Protein AF-A0A418WJA1-F1 (afdb_monomer_lite)

Sequence (115 aa):
MEQAKALREQAQEGGLRFSAYLPPGLAEWLLGLIEQGIFSSPSEAVFVILGEHQDLEPHHDLRRELLSRTIQAAIDDPRPSIPAEEVFERMRERLAKPLPEPAVWEPASGQPKTL

Structure (mmCIF, N/CA/C/O backbone):
data_AF-A0A418WJA1-F1
#
_entry.id   AF-A0A418WJA1-F1
#
loop_
_atom_site.group_PDB
_atom_site.id
_atom_site.type_symbol
_atom_site.label_atom_id
_atom_site.label_alt_id
_atom_site.label_comp_id
_atom_site.label_asym_id
_atom_site.label_entity_id
_atom_site.label_seq_id
_atom_site.pdbx_PDB_ins_code
_atom_site.Cartn_x
_atom_site.Cartn_y
_atom_site.Cartn_z
_atom_site.occupancy
_atom_site.B_iso_or_equiv
_atom_site.auth_seq_id
_atom_site.auth_comp_id
_atom_site.auth_asym_id
_atom_site.auth_atom_id
_atom_site.pdbx_PDB_model_num
ATOM 1 N N . MET A 1 1 ? 12.570 -2.741 18.949 1.00 60.91 1 MET A N 1
ATOM 2 C CA . MET A 1 1 ? 11.915 -4.003 19.375 1.00 60.91 1 MET A CA 1
ATOM 3 C C . MET A 1 1 ? 11.258 -3.867 20.747 1.00 60.91 1 MET A C 1
ATOM 5 O O . MET A 1 1 ? 10.104 -4.251 20.869 1.00 60.91 1 MET A O 1
ATOM 9 N N . GLU A 1 2 ? 11.924 -3.291 21.757 1.00 76.00 2 GLU A N 1
ATOM 10 C CA . GLU A 1 2 ? 11.328 -3.139 23.101 1.00 76.00 2 GLU A CA 1
ATOM 11 C C . GLU A 1 2 ? 10.111 -2.210 23.147 1.00 76.00 2 GLU A C 1
ATOM 13 O O . GLU A 1 2 ? 9.099 -2.565 23.738 1.00 76.00 2 GLU A O 1
ATOM 18 N N . GLN A 1 3 ? 10.144 -1.090 22.423 1.00 79.94 3 GLN A N 1
ATOM 19 C CA . GLN A 1 3 ? 9.005 -0.169 22.334 1.00 79.94 3 GLN A CA 1
ATOM 20 C C . GLN A 1 3 ? 7.738 -0.836 21.768 1.00 79.94 3 GLN A C 1
ATOM 22 O O . GLN A 1 3 ? 6.641 -0.612 22.263 1.00 79.94 3 GLN A O 1
ATOM 27 N N . ALA A 1 4 ? 7.887 -1.721 20.776 1.00 81.69 4 ALA A N 1
ATOM 28 C CA . ALA A 1 4 ? 6.763 -2.464 20.206 1.00 81.69 4 ALA A CA 1
ATOM 29 C C . ALA A 1 4 ? 6.179 -3.501 21.182 1.00 81.69 4 ALA A C 1
ATOM 31 O O . ALA A 1 4 ? 4.992 -3.805 21.115 1.00 81.69 4 ALA A O 1
ATOM 32 N N . LYS A 1 5 ? 6.998 -4.055 22.089 1.00 81.06 5 LYS A N 1
ATOM 33 C CA . LYS A 1 5 ? 6.508 -4.915 23.177 1.00 81.06 5 LYS A CA 1
ATOM 34 C C . LYS A 1 5 ? 5.784 -4.085 24.238 1.00 81.06 5 LYS A C 1
ATOM 36 O O . LYS A 1 5 ? 4.692 -4.465 24.633 1.00 81.06 5 LYS A O 1
ATOM 41 N N . ALA A 1 6 ? 6.349 -2.939 24.620 1.00 83.75 6 ALA A N 1
ATOM 42 C CA . ALA A 1 6 ? 5.787 -2.047 25.635 1.00 83.75 6 ALA A CA 1
ATOM 43 C C . ALA A 1 6 ? 4.419 -1.454 25.247 1.00 83.75 6 ALA A C 1
ATOM 45 O O . ALA A 1 6 ? 3.586 -1.218 26.112 1.00 83.75 6 ALA A O 1
ATOM 46 N N . LEU A 1 7 ? 4.171 -1.234 23.952 1.00 87.69 7 LEU A N 1
ATOM 47 C CA . LEU A 1 7 ? 2.906 -0.679 23.455 1.00 87.69 7 LEU A CA 1
ATOM 48 C C . LEU A 1 7 ? 1.851 -1.744 23.115 1.00 87.69 7 LEU A C 1
ATOM 50 O O . LEU A 1 7 ? 0.732 -1.396 22.744 1.00 87.69 7 LEU A O 1
ATOM 54 N N . ARG A 1 8 ? 2.184 -3.039 23.215 1.00 87.75 8 ARG A N 1
ATOM 55 C CA . ARG A 1 8 ? 1.310 -4.129 22.755 1.00 87.75 8 ARG A CA 1
ATOM 56 C C . ARG A 1 8 ? 0.029 -4.245 23.574 1.00 87.75 8 ARG A C 1
ATOM 58 O O . ARG A 1 8 ? -1.027 -4.412 22.980 1.00 87.75 8 ARG A O 1
ATOM 65 N N . GLU A 1 9 ? 0.130 -4.143 24.895 1.00 85.94 9 GLU A N 1
ATOM 66 C CA . GLU A 1 9 ? -1.024 -4.240 25.800 1.00 85.94 9 GLU A CA 1
ATOM 67 C C . GLU A 1 9 ? -2.018 -3.100 25.532 1.00 85.94 9 GLU A C 1
ATOM 69 O O . GLU A 1 9 ? -3.195 -3.345 25.295 1.00 85.94 9 GLU A O 1
ATOM 74 N N . GLN A 1 10 ? -1.522 -1.864 25.408 1.00 84.62 10 GLN A N 1
ATOM 75 C CA . GLN A 1 10 ? -2.351 -0.697 25.075 1.00 84.62 10 GLN A CA 1
ATOM 76 C C . GLN A 1 10 ? -3.009 -0.826 23.691 1.00 84.62 10 GLN A C 1
ATOM 78 O O . GLN A 1 10 ? -4.184 -0.503 23.520 1.00 84.62 10 GLN A O 1
ATOM 83 N N . ALA A 1 11 ? -2.270 -1.330 22.697 1.00 90.56 11 ALA A N 1
ATOM 84 C CA . ALA A 1 11 ? -2.797 -1.524 21.350 1.00 90.56 11 ALA A CA 1
ATOM 85 C C . ALA A 1 11 ? -3.864 -2.630 21.273 1.00 90.56 11 ALA A C 1
ATOM 87 O O . ALA A 1 11 ? -4.761 -2.541 20.438 1.00 90.56 11 ALA A O 1
ATOM 88 N N . GLN A 1 12 ? -3.787 -3.661 22.122 1.00 89.25 12 GLN A N 1
ATOM 89 C CA . GLN A 1 12 ? -4.797 -4.723 22.186 1.00 89.25 12 GLN A CA 1
ATOM 90 C C . GLN A 1 12 ? -6.136 -4.224 22.734 1.00 89.25 12 GLN A C 1
ATOM 92 O O . GLN A 1 12 ? -7.179 -4.709 22.306 1.00 89.25 12 GLN A O 1
ATOM 97 N N . GLU A 1 13 ? -6.111 -3.257 23.651 1.00 90.50 13 GLU A N 1
ATOM 98 C CA . GLU A 1 13 ? -7.325 -2.703 24.254 1.00 90.50 13 GLU A CA 1
ATOM 99 C C . GLU A 1 13 ? -7.980 -1.620 23.386 1.00 90.50 13 GLU A C 1
ATOM 101 O O . GLU A 1 13 ? -9.204 -1.582 23.273 1.00 90.50 13 GLU A O 1
ATOM 106 N N . GLY A 1 14 ? -7.181 -0.736 22.776 1.00 87.50 14 GLY A N 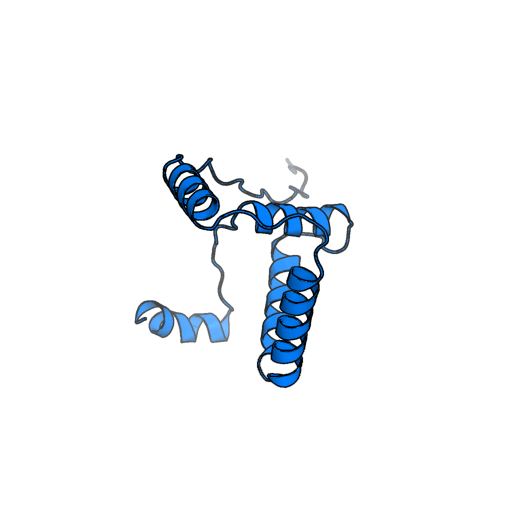1
ATOM 107 C CA . GLY A 1 14 ? -7.687 0.484 22.128 1.00 87.50 14 GLY A CA 1
ATOM 108 C C . GLY A 1 14 ? -7.244 0.710 20.683 1.00 87.50 14 GLY A C 1
ATOM 109 O O . GLY A 1 14 ? -7.568 1.748 20.105 1.00 87.50 14 GLY A O 1
ATOM 110 N N . GLY A 1 15 ? -6.498 -0.223 20.091 1.00 88.69 15 GLY A N 1
ATOM 111 C CA . GLY A 1 15 ? -5.849 -0.022 18.796 1.00 88.69 15 GLY A CA 1
ATOM 112 C C . GLY A 1 15 ? -4.615 0.886 18.875 1.00 88.69 15 GLY A C 1
ATOM 113 O O . GLY A 1 15 ? -4.236 1.390 19.931 1.00 88.69 15 GLY A O 1
ATOM 114 N N . LEU A 1 16 ? -3.949 1.086 17.734 1.00 89.75 16 LEU A N 1
ATOM 115 C CA . LEU A 1 16 ? -2.730 1.891 17.630 1.00 89.75 16 LEU A CA 1
ATOM 116 C C . LEU A 1 16 ? -2.945 3.060 16.670 1.00 89.75 16 LEU A C 1
ATOM 118 O O . LEU A 1 16 ? -3.196 2.858 15.484 1.00 89.75 16 LEU A O 1
ATOM 122 N N . ARG A 1 17 ? -2.761 4.288 17.164 1.00 88.62 17 ARG 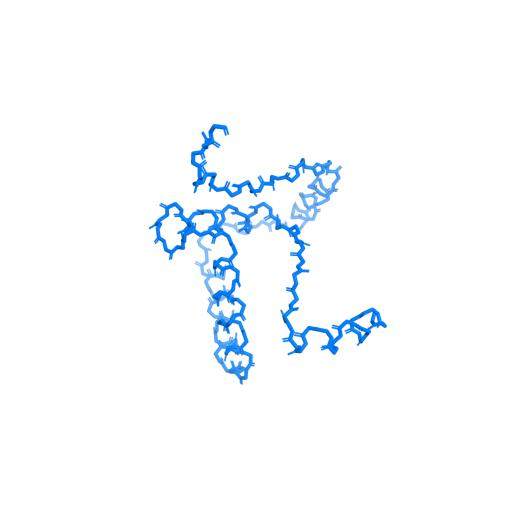A N 1
ATOM 123 C CA . ARG A 1 17 ? -2.665 5.479 16.315 1.00 88.62 17 ARG A CA 1
ATOM 124 C C . ARG A 1 17 ? -1.204 5.819 16.068 1.00 88.62 17 ARG A C 1
ATOM 126 O O . ARG A 1 17 ? -0.431 5.962 17.011 1.00 88.62 17 ARG A O 1
ATOM 133 N N . PHE A 1 18 ? -0.842 5.998 14.806 1.00 85.44 18 PHE A N 1
ATOM 134 C CA . PHE A 1 18 ? 0.483 6.452 14.410 1.00 85.44 18 PHE A CA 1
ATOM 135 C C . PHE A 1 18 ? 0.398 7.284 13.130 1.00 85.44 18 PHE A C 1
ATOM 137 O O . PHE A 1 18 ? -0.601 7.236 12.413 1.00 85.44 18 PHE A O 1
ATOM 144 N N . SER A 1 19 ? 1.459 8.039 12.860 1.00 87.06 19 SER A N 1
ATOM 145 C CA . SER A 1 19 ? 1.654 8.752 11.599 1.00 87.06 19 SER A CA 1
ATOM 146 C C . SER A 1 19 ? 2.787 8.084 10.834 1.00 87.06 19 SER A C 1
ATOM 148 O O . SER A 1 19 ? 3.814 7.743 11.423 1.00 87.06 19 SER A O 1
ATOM 150 N N . ALA A 1 20 ? 2.608 7.903 9.530 1.00 87.75 20 ALA A N 1
ATOM 151 C CA . ALA A 1 20 ? 3.622 7.344 8.650 1.00 87.75 20 ALA A CA 1
ATOM 152 C C . ALA A 1 20 ? 3.806 8.228 7.421 1.00 87.75 20 ALA A C 1
ATOM 154 O O . ALA A 1 20 ? 2.869 8.869 6.947 1.00 87.75 20 ALA A O 1
ATOM 155 N N . TYR A 1 21 ? 5.031 8.238 6.910 1.00 89.44 21 TYR A N 1
ATOM 156 C CA . TYR A 1 21 ? 5.349 8.837 5.626 1.00 89.44 21 TYR A CA 1
ATOM 157 C C . TYR A 1 21 ? 5.043 7.841 4.505 1.00 89.44 21 TYR A C 1
ATOM 159 O O . TYR A 1 21 ? 5.500 6.697 4.558 1.00 89.44 21 TYR A O 1
ATOM 167 N N . LEU A 1 22 ? 4.309 8.285 3.484 1.00 90.19 22 LEU A N 1
ATOM 168 C CA . LEU A 1 22 ? 4.128 7.534 2.246 1.00 90.19 22 LEU A CA 1
ATOM 169 C C . LEU A 1 22 ? 5.081 8.087 1.178 1.00 90.19 22 LEU A C 1
ATOM 171 O O . LEU A 1 22 ? 5.047 9.287 0.899 1.00 90.19 22 LEU A O 1
ATOM 175 N N . PRO A 1 23 ? 5.900 7.232 0.539 1.00 91.00 23 PRO A N 1
ATOM 176 C CA . PRO A 1 23 ? 6.653 7.615 -0.646 1.00 91.00 23 PRO A CA 1
ATOM 177 C C . PRO A 1 23 ? 5.733 8.180 -1.743 1.00 91.00 23 PRO A C 1
ATOM 179 O O . PRO A 1 23 ? 4.604 7.699 -1.873 1.00 91.00 23 PRO A O 1
ATOM 182 N N . PRO A 1 24 ? 6.208 9.118 -2.587 1.00 90.25 24 PRO A N 1
ATOM 183 C CA . PRO A 1 24 ? 5.352 9.861 -3.514 1.00 90.25 24 PRO A CA 1
ATOM 184 C C . PRO A 1 24 ? 4.473 8.981 -4.407 1.00 90.25 24 PRO A C 1
ATOM 186 O O . PRO A 1 24 ? 3.279 9.222 -4.496 1.00 90.25 24 PRO A O 1
ATOM 189 N N . GLY A 1 25 ? 5.017 7.902 -4.982 1.00 93.81 25 GLY A N 1
ATOM 190 C CA . GLY A 1 25 ? 4.231 7.007 -5.840 1.00 93.81 25 GLY A CA 1
ATOM 191 C C . GLY A 1 25 ? 3.100 6.273 -5.107 1.00 93.81 25 GLY A C 1
ATOM 192 O O . GLY A 1 25 ? 2.038 6.057 -5.682 1.00 93.81 25 GLY A O 1
ATOM 193 N N . LEU A 1 26 ? 3.296 5.923 -3.829 1.00 93.69 26 LEU A N 1
ATOM 194 C CA . LEU A 1 26 ? 2.231 5.338 -3.007 1.00 93.69 26 LEU A CA 1
ATOM 195 C C . LEU A 1 26 ? 1.202 6.392 -2.596 1.00 93.69 26 LEU A C 1
ATOM 197 O O . LEU A 1 26 ? 0.013 6.088 -2.556 1.00 93.69 26 LEU A O 1
ATOM 201 N N . ALA A 1 27 ? 1.649 7.618 -2.312 1.00 94.31 27 ALA A N 1
ATOM 202 C CA . ALA A 1 27 ? 0.757 8.730 -2.008 1.00 94.31 27 ALA A CA 1
ATOM 203 C C . ALA A 1 27 ? -0.128 9.086 -3.214 1.00 94.31 27 ALA A C 1
ATOM 205 O O . ALA A 1 27 ? -1.340 9.167 -3.060 1.00 94.31 27 ALA A O 1
ATOM 206 N N . GLU A 1 28 ? 0.449 9.226 -4.412 1.00 96.50 28 GLU A N 1
ATOM 207 C CA . GLU A 1 28 ? -0.289 9.499 -5.653 1.00 96.50 28 GLU A CA 1
ATOM 208 C C . GLU A 1 28 ? -1.307 8.401 -5.962 1.00 96.50 28 GLU A C 1
ATOM 210 O O . GLU A 1 28 ? -2.470 8.694 -6.230 1.00 96.50 28 GLU A O 1
ATOM 215 N N . TRP A 1 29 ? -0.896 7.134 -5.872 1.00 96.56 29 TRP A N 1
ATOM 216 C CA . TRP A 1 29 ? -1.803 6.009 -6.079 1.00 96.56 29 TRP A CA 1
ATOM 217 C C . TRP A 1 29 ? -2.979 6.032 -5.096 1.00 96.56 29 TRP A C 1
ATOM 219 O O . TRP A 1 29 ? -4.129 5.927 -5.517 1.00 96.56 29 TRP A O 1
ATOM 229 N N . LEU A 1 30 ? -2.705 6.222 -3.801 1.00 95.81 30 LEU A N 1
ATOM 230 C CA . LEU A 1 30 ? -3.737 6.263 -2.768 1.00 95.81 30 LEU A CA 1
ATOM 231 C C . LEU A 1 30 ? -4.692 7.450 -2.959 1.00 95.81 30 LEU A C 1
ATOM 233 O O . LEU A 1 30 ? -5.903 7.282 -2.823 1.00 95.81 30 LEU A O 1
ATOM 237 N N . LEU A 1 31 ? -4.171 8.635 -3.295 1.00 94.81 31 LEU A N 1
ATOM 238 C CA . LEU A 1 31 ? -4.994 9.810 -3.589 1.00 94.81 31 LEU A CA 1
ATOM 239 C C . LEU A 1 31 ? -5.878 9.573 -4.818 1.00 94.81 31 LEU A C 1
ATOM 241 O O . LEU A 1 31 ? -7.057 9.912 -4.782 1.00 94.81 31 LEU A O 1
ATOM 245 N N . GLY A 1 32 ? -5.365 8.893 -5.846 1.00 97.44 32 GLY A N 1
ATOM 246 C CA . GLY A 1 32 ? -6.147 8.516 -7.022 1.00 97.44 32 GLY A CA 1
ATOM 247 C C . GLY A 1 32 ? -7.349 7.619 -6.698 1.00 97.44 32 GLY A C 1
ATOM 248 O O . GLY A 1 32 ? -8.395 7.755 -7.331 1.00 97.44 32 GLY A O 1
ATOM 249 N N . LEU A 1 33 ? -7.251 6.738 -5.695 1.00 96.94 33 LEU A N 1
ATOM 250 C CA . LEU A 1 33 ? -8.393 5.930 -5.234 1.00 96.94 33 LEU A CA 1
ATOM 251 C C . LEU A 1 33 ? -9.475 6.798 -4.573 1.00 96.94 33 LEU A C 1
ATOM 253 O O . LEU A 1 33 ? -10.667 6.525 -4.720 1.00 96.94 33 LEU A O 1
ATOM 257 N N . ILE A 1 34 ? -9.069 7.857 -3.872 1.00 95.81 34 ILE A N 1
ATOM 258 C CA . ILE A 1 34 ? -9.989 8.803 -3.230 1.00 95.81 34 ILE A CA 1
ATOM 259 C C . ILE A 1 34 ? -10.669 9.685 -4.278 1.00 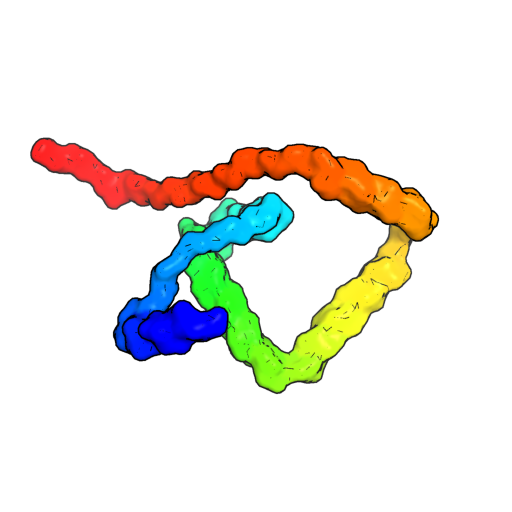95.81 34 ILE A C 1
ATOM 261 O O . ILE A 1 34 ? -11.883 9.864 -4.243 1.00 95.81 34 ILE A O 1
ATOM 265 N N . GLU A 1 35 ? -9.912 10.185 -5.254 1.00 96.31 35 GLU A N 1
ATOM 266 C CA . GLU A 1 35 ? -10.450 10.967 -6.374 1.00 96.31 35 GLU A CA 1
ATOM 267 C C . GLU A 1 35 ? -11.477 10.174 -7.196 1.00 96.31 35 GLU A C 1
ATOM 269 O O . GLU A 1 35 ? -12.468 10.734 -7.662 1.00 96.31 35 GLU A O 1
ATOM 274 N N . GLN A 1 36 ? -11.278 8.860 -7.331 1.00 96.94 36 GLN A N 1
ATOM 275 C CA . GLN A 1 36 ? -12.224 7.945 -7.981 1.00 96.94 36 GLN A CA 1
ATOM 276 C C . GLN A 1 36 ? -13.450 7.610 -7.114 1.00 96.94 36 GLN A C 1
ATOM 278 O O . GLN A 1 36 ? -14.361 6.928 -7.585 1.00 96.94 36 GLN A O 1
ATOM 283 N N . GLY A 1 37 ? -13.488 8.063 -5.859 1.00 95.62 37 GLY A N 1
ATOM 284 C CA . GLY A 1 37 ? -14.565 7.774 -4.914 1.00 95.62 37 GLY A CA 1
ATOM 285 C C . GLY A 1 37 ? -14.568 6.338 -4.383 1.00 95.62 37 GLY A C 1
ATOM 286 O O . GLY A 1 37 ? -15.579 5.911 -3.832 1.00 95.62 37 GLY A O 1
ATOM 287 N N . ILE A 1 38 ? -13.468 5.590 -4.542 1.00 96.56 38 ILE A N 1
ATOM 288 C CA . ILE A 1 38 ? -13.322 4.229 -3.994 1.00 96.56 38 ILE A CA 1
ATOM 289 C C . ILE A 1 38 ? -13.213 4.295 -2.468 1.00 96.56 38 ILE A C 1
ATOM 291 O O . ILE A 1 38 ? -13.813 3.484 -1.768 1.00 96.56 38 ILE A O 1
ATOM 295 N N . PHE A 1 39 ? -12.480 5.289 -1.964 1.00 96.06 39 PHE A N 1
ATOM 296 C CA . PHE A 1 39 ? -12.354 5.578 -0.540 1.00 96.06 39 PHE A CA 1
ATOM 297 C C . PHE A 1 39 ? -12.663 7.047 -0.264 1.00 96.06 39 PHE A C 1
ATOM 299 O O . PHE A 1 39 ? -12.405 7.922 -1.086 1.00 96.06 39 PHE A O 1
ATOM 306 N N . SER A 1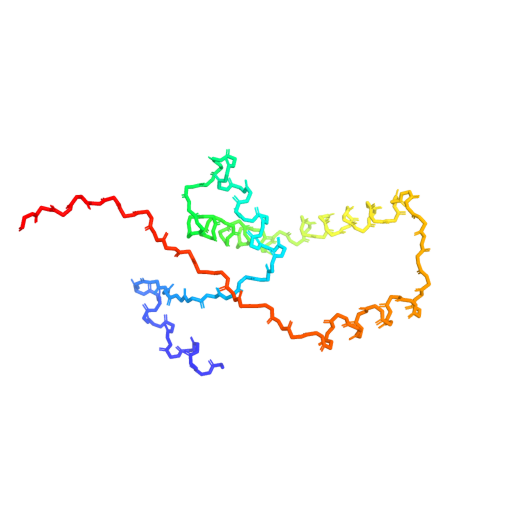 40 ? -13.181 7.333 0.923 1.00 92.81 40 SER A N 1
ATOM 307 C CA . SER A 1 40 ? -13.498 8.690 1.375 1.00 92.81 40 SER A CA 1
ATOM 308 C C . SER A 1 40 ? -12.308 9.410 2.016 1.00 92.81 40 SER A C 1
ATOM 310 O O . SER A 1 40 ? -12.312 10.637 2.125 1.00 92.81 40 SER A O 1
ATOM 312 N N . SER A 1 41 ? -11.288 8.671 2.471 1.00 93.50 41 SER A N 1
ATOM 313 C CA . SER A 1 41 ? -10.115 9.242 3.142 1.00 93.50 41 SER A CA 1
ATOM 314 C C . SER A 1 41 ? -8.886 8.325 3.100 1.00 93.50 41 SER A C 1
ATOM 316 O O . SER A 1 41 ? -9.029 7.108 2.950 1.00 93.50 41 SER A O 1
ATOM 318 N N . PRO A 1 42 ? -7.670 8.865 3.335 1.00 92.19 42 PRO A N 1
ATOM 319 C CA . PRO A 1 42 ? -6.468 8.040 3.447 1.00 92.19 42 PRO A CA 1
ATOM 320 C C . PRO A 1 42 ? -6.520 7.028 4.592 1.00 92.19 42 PRO A C 1
ATOM 322 O O . PRO A 1 42 ? -6.012 5.920 4.457 1.00 92.19 42 PRO A O 1
ATOM 325 N N . SER A 1 43 ? -7.142 7.386 5.719 1.00 90.69 43 SER A N 1
ATOM 326 C CA . SER A 1 43 ? -7.259 6.485 6.870 1.00 90.69 43 SER A CA 1
ATOM 327 C C . SER A 1 43 ? -8.149 5.279 6.573 1.00 90.69 43 SER A C 1
ATOM 329 O O . SER A 1 43 ? -7.797 4.170 6.964 1.00 90.69 43 SER A O 1
ATOM 331 N N . GLU A 1 44 ? -9.261 5.481 5.861 1.00 93.25 44 GLU A N 1
ATOM 332 C CA . GLU A 1 44 ? -10.122 4.385 5.406 1.00 93.25 44 GLU A CA 1
ATOM 333 C C . GLU A 1 44 ? -9.375 3.466 4.435 1.00 93.25 44 GLU A C 1
ATOM 335 O O . GLU A 1 44 ? -9.335 2.257 4.653 1.00 93.25 44 GLU A O 1
ATOM 340 N N . ALA A 1 45 ? -8.721 4.042 3.421 1.00 94.81 45 ALA A N 1
ATOM 341 C CA . ALA A 1 45 ? -7.953 3.276 2.443 1.00 94.81 45 ALA A CA 1
ATOM 342 C C . ALA A 1 45 ? -6.881 2.409 3.124 1.00 94.81 45 ALA A C 1
ATOM 344 O O . ALA A 1 45 ? -6.803 1.208 2.882 1.00 94.81 45 ALA A O 1
ATOM 345 N N . VAL A 1 46 ? -6.087 2.994 4.030 1.00 92.44 46 VAL A N 1
ATOM 346 C CA . VAL A 1 46 ? -5.042 2.263 4.765 1.00 92.44 46 VAL A CA 1
ATOM 347 C C . VAL A 1 46 ? -5.636 1.157 5.638 1.00 92.44 46 VAL A C 1
ATOM 349 O O . VAL A 1 46 ? -5.071 0.067 5.679 1.00 92.44 46 VAL A O 1
ATOM 352 N N . PHE A 1 47 ? -6.760 1.405 6.316 1.00 91.75 47 PHE A N 1
ATOM 353 C CA . PHE A 1 47 ? -7.428 0.384 7.125 1.00 91.75 47 PHE A CA 1
ATOM 354 C C . PHE A 1 47 ? -7.845 -0.827 6.280 1.00 91.75 47 PHE A C 1
ATOM 356 O O . PHE A 1 47 ? -7.529 -1.959 6.644 1.00 91.75 47 PHE A O 1
ATOM 363 N N . VAL A 1 48 ? -8.491 -0.588 5.135 1.00 96.00 48 VAL A N 1
ATOM 364 C CA . VAL A 1 48 ? -8.945 -1.654 4.231 1.00 96.00 48 VAL A CA 1
ATOM 365 C C . VAL A 1 48 ? -7.758 -2.416 3.639 1.00 96.00 48 VAL A C 1
ATOM 367 O O . VAL A 1 48 ? -7.701 -3.637 3.757 1.00 96.00 48 VAL A O 1
ATOM 370 N N . ILE A 1 49 ? -6.764 -1.710 3.093 1.00 95.06 49 ILE A N 1
ATOM 371 C CA . ILE A 1 49 ? -5.591 -2.320 2.446 1.00 95.06 49 ILE A CA 1
ATOM 372 C C . ILE A 1 49 ? -4.765 -3.161 3.435 1.00 95.06 49 ILE A C 1
ATOM 374 O O . ILE A 1 49 ? -4.250 -4.220 3.074 1.00 95.06 49 ILE A O 1
ATOM 378 N N . LEU A 1 50 ? -4.617 -2.717 4.690 1.00 94.25 50 LEU A N 1
ATOM 379 C CA . LEU A 1 50 ? -3.920 -3.509 5.710 1.00 94.25 50 LEU A CA 1
ATOM 380 C C . LEU A 1 50 ? -4.704 -4.769 6.098 1.00 94.25 50 LEU A C 1
ATOM 382 O O . LEU A 1 50 ? -4.081 -5.804 6.331 1.00 94.25 50 LEU A O 1
ATOM 386 N N . GLY A 1 51 ? -6.038 -4.700 6.123 1.00 94.88 51 GLY A N 1
ATOM 387 C CA . GLY A 1 51 ? -6.897 -5.872 6.300 1.00 94.88 51 GLY A CA 1
ATOM 388 C C . GLY A 1 51 ? -6.725 -6.879 5.163 1.00 94.88 51 GLY A C 1
ATOM 389 O O . GLY A 1 51 ? -6.416 -8.039 5.416 1.00 94.88 51 GLY A O 1
ATOM 390 N N . GLU A 1 52 ? -6.791 -6.416 3.912 1.00 94.31 52 GLU A N 1
ATOM 391 C CA . GLU A 1 52 ? -6.546 -7.256 2.731 1.00 94.31 52 GLU A CA 1
ATOM 392 C C . GLU A 1 52 ? -5.153 -7.901 2.760 1.00 94.31 52 GLU A C 1
ATOM 394 O O . GLU A 1 52 ? -4.987 -9.068 2.399 1.00 94.31 52 GLU A O 1
ATOM 399 N N . HIS A 1 53 ? -4.135 -7.163 3.218 1.00 92.31 53 HIS A N 1
ATOM 400 C CA . HIS A 1 53 ? -2.788 -7.705 3.372 1.00 92.31 53 HIS A CA 1
ATOM 401 C C . HIS A 1 53 ? -2.731 -8.832 4.409 1.00 92.31 53 HIS A C 1
ATOM 403 O O . HIS A 1 53 ? -2.083 -9.852 4.161 1.00 92.31 53 HIS A O 1
ATOM 409 N N . GLN A 1 54 ? -3.396 -8.649 5.553 1.00 93.88 54 GLN A N 1
ATOM 410 C CA . GLN A 1 54 ? -3.487 -9.661 6.603 1.00 93.88 54 GLN A CA 1
ATOM 411 C C . GLN A 1 54 ? -4.237 -10.905 6.108 1.00 93.88 54 GLN A C 1
ATOM 413 O O . GLN A 1 54 ? -3.769 -12.023 6.322 1.00 93.88 54 GLN A O 1
ATOM 418 N N . ASP A 1 55 ? -5.349 -10.723 5.396 1.00 95.12 55 ASP A N 1
ATOM 419 C CA . ASP A 1 55 ? -6.135 -11.823 4.833 1.00 95.12 55 ASP A CA 1
ATOM 420 C C . ASP A 1 55 ? -5.342 -12.617 3.789 1.00 95.12 55 ASP A C 1
ATOM 422 O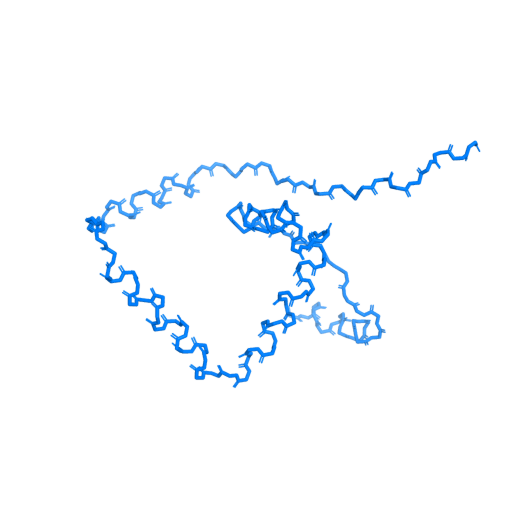 O . ASP A 1 55 ? -5.467 -13.837 3.707 1.00 95.12 55 ASP A O 1
ATOM 426 N N . LEU A 1 56 ? -4.473 -11.954 3.019 1.00 94.00 56 LEU A N 1
ATOM 427 C CA . LEU A 1 56 ? -3.616 -12.597 2.023 1.00 94.00 56 LEU A CA 1
ATOM 428 C C . LEU A 1 56 ? -2.404 -13.326 2.639 1.00 94.00 56 LEU A C 1
ATOM 430 O O . LEU A 1 56 ? -1.817 -14.195 1.990 1.00 94.00 56 LEU A O 1
ATOM 434 N N . GLU A 1 57 ? -1.999 -12.990 3.867 1.00 93.81 57 GLU A N 1
ATOM 435 C CA . GLU A 1 57 ? -0.812 -13.542 4.530 1.00 93.81 57 GLU A CA 1
ATOM 436 C C . GLU A 1 57 ? -0.751 -15.085 4.569 1.00 93.81 57 GLU A C 1
ATOM 438 O O . GLU A 1 57 ? 0.297 -15.616 4.176 1.00 93.81 57 GLU A O 1
ATOM 443 N N . PRO A 1 58 ? -1.818 -15.825 4.951 1.00 95.69 58 PRO A N 1
ATOM 444 C CA . PRO A 1 58 ? -1.802 -17.292 4.957 1.00 95.69 58 PRO A CA 1
ATOM 445 C C . PRO A 1 58 ? -1.798 -17.922 3.554 1.00 95.69 58 PRO A C 1
ATOM 447 O O . PRO A 1 58 ? -1.451 -19.096 3.404 1.00 95.69 58 PRO A O 1
ATOM 450 N N . HIS A 1 59 ? -2.166 -17.170 2.514 1.00 95.50 59 HIS A N 1
ATOM 451 C CA . HIS A 1 59 ? -2.312 -17.664 1.143 1.00 95.50 59 HIS A CA 1
ATOM 452 C C . HIS A 1 59 ? -1.004 -17.524 0.352 1.00 95.50 59 HIS A C 1
ATOM 454 O O . HIS A 1 59 ? -0.866 -16.723 -0.580 1.00 95.50 59 HIS A O 1
ATOM 460 N N . HIS A 1 60 ? 0.004 -18.305 0.746 1.00 93.44 60 HIS A N 1
ATOM 461 C CA . HIS A 1 60 ? 1.330 -18.288 0.120 1.00 93.44 60 HIS A CA 1
ATOM 462 C C . HIS A 1 60 ? 1.311 -18.608 -1.381 1.00 93.44 60 HIS A C 1
ATOM 464 O O . HIS A 1 60 ? 2.137 -18.086 -2.131 1.00 93.44 60 HIS A O 1
ATOM 470 N N . ASP A 1 61 ? 0.383 -19.457 -1.812 1.00 96.56 61 ASP A N 1
ATOM 471 C CA . ASP A 1 61 ? 0.133 -19.804 -3.207 1.00 96.56 61 ASP A CA 1
ATOM 472 C C . ASP A 1 61 ? -0.351 -18.590 -4.009 1.00 96.56 61 ASP A C 1
ATOM 474 O O . ASP A 1 61 ? 0.238 -18.272 -5.042 1.00 96.56 61 ASP A O 1
ATOM 478 N N . LEU A 1 62 ? -1.326 -17.838 -3.490 1.00 95.69 62 LEU A N 1
ATOM 479 C CA . LEU A 1 62 ? -1.821 -16.620 -4.135 1.00 95.69 62 LEU A CA 1
ATOM 480 C C . LEU A 1 62 ? -0.739 -15.538 -4.202 1.00 95.69 62 LEU A C 1
ATOM 482 O O . LEU A 1 62 ? -0.546 -14.915 -5.245 1.00 95.69 62 LEU A O 1
ATOM 486 N N . ARG A 1 63 ? 0.033 -15.345 -3.125 1.00 93.62 63 ARG A N 1
ATOM 487 C CA . ARG A 1 63 ? 1.163 -14.398 -3.127 1.00 93.62 63 ARG A CA 1
ATOM 488 C C . ARG A 1 63 ? 2.231 -14.790 -4.144 1.00 93.62 63 ARG A C 1
ATOM 490 O O . ARG A 1 63 ? 2.783 -13.923 -4.823 1.00 93.62 63 ARG A O 1
ATOM 497 N N . ARG A 1 64 ? 2.526 -16.089 -4.257 1.00 95.62 64 ARG A N 1
ATOM 498 C CA . ARG A 1 64 ? 3.468 -16.617 -5.250 1.00 95.62 64 ARG A CA 1
ATOM 499 C C . ARG A 1 64 ? 2.962 -16.371 -6.664 1.00 95.62 64 ARG A C 1
ATOM 501 O O . ARG A 1 64 ? 3.744 -15.934 -7.503 1.00 95.62 64 ARG A O 1
ATOM 508 N N . GLU A 1 65 ? 1.685 -16.628 -6.907 1.00 96.69 65 GLU A N 1
ATOM 509 C CA . GLU A 1 65 ? 1.058 -16.447 -8.212 1.00 96.69 65 GLU A CA 1
ATOM 510 C C . GLU A 1 65 ? 1.053 -14.972 -8.633 1.00 96.69 65 GLU A C 1
ATOM 512 O O . GLU A 1 65 ? 1.459 -14.648 -9.748 1.00 96.69 65 GLU A O 1
ATOM 517 N N . LEU A 1 66 ? 0.693 -14.055 -7.727 1.00 95.38 66 LEU A N 1
ATOM 518 C CA . LEU A 1 66 ? 0.755 -12.612 -7.982 1.00 95.38 66 LEU A CA 1
ATOM 519 C C . LEU A 1 66 ? 2.172 -12.158 -8.359 1.00 95.38 66 LEU A C 1
ATOM 521 O O . LEU A 1 66 ? 2.355 -11.425 -9.336 1.00 95.38 66 LEU A O 1
ATOM 525 N N . LEU A 1 67 ? 3.187 -12.630 -7.627 1.00 94.88 67 LEU A N 1
ATOM 526 C CA . LEU A 1 67 ? 4.585 -12.350 -7.950 1.00 94.88 67 LEU A CA 1
ATOM 527 C C . LEU A 1 67 ? 4.973 -12.922 -9.320 1.00 94.88 67 LEU A C 1
ATOM 529 O O . LEU A 1 67 ? 5.593 -12.221 -10.117 1.00 94.88 67 LEU A O 1
ATOM 533 N N . SER A 1 68 ? 4.586 -14.167 -9.608 1.00 97.06 68 SER A N 1
ATOM 534 C CA . SER A 1 68 ? 4.876 -14.826 -10.884 1.00 97.06 68 SER A CA 1
ATOM 535 C C . SER A 1 68 ? 4.296 -14.044 -12.062 1.00 97.06 68 SER A C 1
ATOM 537 O O . SER A 1 68 ? 5.003 -13.775 -13.031 1.00 97.06 68 SER A O 1
ATOM 539 N N . ARG A 1 69 ? 3.038 -13.600 -11.958 1.00 97.56 69 ARG A N 1
ATOM 540 C CA . ARG A 1 69 ? 2.384 -12.785 -12.993 1.00 97.56 69 ARG A CA 1
ATOM 541 C C . ARG A 1 69 ? 3.040 -11.426 -13.170 1.00 97.56 69 ARG A C 1
ATOM 543 O O . ARG A 1 69 ? 3.177 -10.967 -14.297 1.00 97.56 69 ARG A O 1
ATOM 550 N N . THR A 1 70 ? 3.470 -10.803 -12.076 1.00 96.25 70 THR A N 1
ATOM 551 C CA . THR A 1 70 ? 4.170 -9.512 -12.120 1.00 96.25 70 THR A CA 1
ATOM 552 C C . THR A 1 70 ? 5.505 -9.636 -12.852 1.00 96.25 70 THR A C 1
ATOM 554 O O . THR A 1 70 ? 5.821 -8.809 -13.702 1.00 96.25 70 THR A O 1
ATOM 557 N N . ILE A 1 71 ? 6.271 -10.693 -12.560 1.00 96.81 71 ILE A N 1
ATOM 558 C CA . ILE A 1 71 ? 7.537 -10.978 -13.246 1.00 96.81 71 ILE A CA 1
ATOM 559 C C . ILE A 1 71 ? 7.287 -11.262 -14.726 1.00 96.81 71 ILE A C 1
ATOM 561 O O . ILE A 1 71 ? 7.966 -10.689 -15.570 1.00 96.81 71 ILE A O 1
ATOM 565 N N . GLN A 1 72 ? 6.301 -12.103 -15.044 1.00 97.38 72 GLN A N 1
ATOM 566 C CA . GLN A 1 72 ? 5.984 -12.440 -16.428 1.00 97.38 72 GLN A CA 1
ATOM 567 C C . GLN A 1 72 ? 5.570 -11.198 -17.228 1.00 97.38 72 GLN A C 1
ATOM 569 O O . GLN A 1 72 ? 6.110 -10.960 -18.300 1.00 97.38 72 GLN A O 1
ATOM 574 N N . ALA A 1 73 ? 4.713 -10.340 -16.665 1.00 96.44 73 ALA A N 1
ATOM 575 C CA . ALA A 1 73 ? 4.328 -9.079 -17.294 1.00 96.44 73 ALA A CA 1
ATOM 576 C C . ALA A 1 73 ? 5.522 -8.137 -17.534 1.00 96.44 73 ALA A C 1
ATOM 578 O O . ALA A 1 73 ? 5.534 -7.410 -18.522 1.00 96.44 73 ALA A O 1
ATOM 579 N N . ALA A 1 74 ? 6.526 -8.149 -16.651 1.00 92.69 74 ALA A N 1
ATOM 580 C CA . ALA A 1 74 ? 7.752 -7.376 -16.837 1.00 92.69 74 ALA A CA 1
ATOM 581 C C . ALA A 1 74 ? 8.683 -7.979 -17.905 1.00 92.69 74 ALA A C 1
ATOM 583 O O . ALA A 1 74 ? 9.374 -7.232 -18.592 1.00 92.69 74 ALA A O 1
ATOM 584 N N . ILE A 1 75 ? 8.710 -9.309 -18.050 1.00 93.69 75 ILE A N 1
ATOM 585 C CA . ILE A 1 75 ? 9.452 -10.009 -19.113 1.00 93.69 75 ILE A CA 1
ATOM 586 C C . ILE A 1 75 ? 8.816 -9.742 -20.479 1.00 93.69 75 ILE A C 1
ATOM 588 O O . ILE A 1 75 ? 9.530 -9.507 -21.451 1.00 93.69 75 ILE A O 1
ATOM 592 N N . ASP A 1 76 ? 7.486 -9.757 -20.539 1.00 95.38 76 ASP A N 1
ATOM 593 C CA . ASP A 1 76 ? 6.712 -9.547 -21.764 1.00 95.38 76 ASP A CA 1
ATOM 594 C C . ASP A 1 76 ? 6.579 -8.058 -22.143 1.00 95.38 76 ASP A C 1
ATOM 596 O O . ASP A 1 76 ? 5.913 -7.723 -23.126 1.00 95.38 76 ASP A O 1
ATOM 600 N N . ASP A 1 77 ? 7.191 -7.151 -21.374 1.00 94.25 77 ASP A N 1
ATOM 601 C CA . ASP A 1 77 ? 7.163 -5.718 -21.649 1.00 94.25 77 ASP A CA 1
ATOM 602 C C . ASP A 1 77 ? 7.866 -5.420 -22.990 1.00 94.25 77 ASP A C 1
ATOM 604 O O . ASP A 1 77 ? 9.052 -5.717 -23.150 1.00 94.25 77 ASP A O 1
ATOM 608 N N . PRO A 1 78 ? 7.172 -4.814 -23.974 1.00 93.88 78 PRO A N 1
ATOM 609 C CA . PRO A 1 78 ? 7.733 -4.578 -25.303 1.00 93.88 78 PRO A CA 1
ATO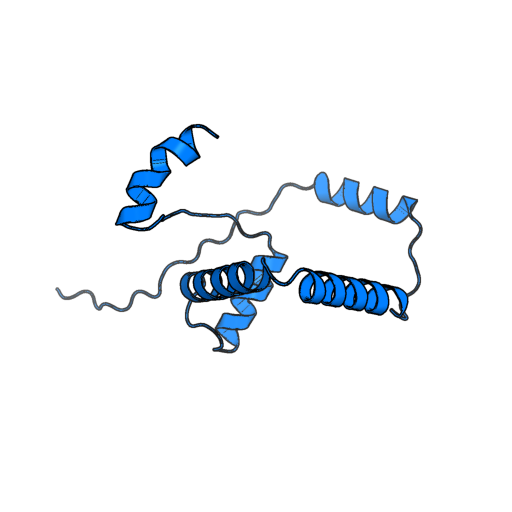M 610 C C . PRO A 1 78 ? 8.790 -3.465 -25.330 1.00 93.88 78 PRO A C 1
ATOM 612 O O . PRO A 1 78 ? 9.409 -3.229 -26.372 1.00 93.88 78 PRO A O 1
ATOM 615 N N . ARG A 1 79 ? 8.972 -2.721 -24.232 1.00 93.44 79 ARG A N 1
ATOM 616 C CA . ARG A 1 79 ? 9.971 -1.652 -24.154 1.00 93.44 79 ARG A CA 1
ATOM 617 C C . ARG A 1 79 ? 11.387 -2.240 -24.181 1.00 93.44 79 ARG A C 1
ATOM 619 O O . ARG A 1 79 ? 11.641 -3.281 -23.582 1.00 93.44 79 ARG A O 1
ATOM 626 N N . PRO A 1 80 ? 12.342 -1.564 -24.842 1.00 90.62 80 PRO A N 1
ATOM 627 C CA . PRO A 1 80 ? 13.712 -2.048 -24.910 1.00 90.62 80 PRO A CA 1
ATOM 628 C C . PRO A 1 80 ? 14.354 -2.089 -23.520 1.00 90.62 80 PRO A C 1
ATOM 630 O O . PRO A 1 80 ? 14.162 -1.191 -22.697 1.00 90.62 80 PRO A O 1
ATOM 633 N N . SER A 1 81 ? 15.172 -3.115 -23.290 1.00 89.31 81 SER A N 1
ATOM 634 C CA . SER A 1 81 ? 15.996 -3.224 -22.090 1.00 89.31 81 SER A CA 1
ATOM 635 C C . SER A 1 81 ? 16.995 -2.068 -21.995 1.00 89.31 81 SER A C 1
ATOM 637 O O . SER A 1 81 ? 17.564 -1.651 -23.005 1.00 89.31 81 SER A O 1
ATOM 639 N N . ILE A 1 82 ? 17.270 -1.620 -20.772 1.00 92.12 82 ILE A N 1
ATOM 640 C CA . ILE A 1 82 ? 18.313 -0.635 -20.466 1.00 92.12 82 ILE A CA 1
ATOM 641 C C . ILE A 1 82 ? 19.565 -1.330 -19.902 1.00 92.12 82 ILE A C 1
ATOM 643 O O . ILE A 1 82 ? 19.418 -2.268 -19.113 1.00 92.12 82 ILE A O 1
ATOM 647 N N . PRO A 1 83 ? 20.789 -0.901 -20.275 1.00 95.44 83 PRO A N 1
ATOM 648 C CA . PRO A 1 83 ? 22.023 -1.431 -19.696 1.00 95.44 83 PRO A CA 1
ATOM 649 C C . PRO A 1 83 ? 22.064 -1.263 -18.174 1.00 95.44 83 PRO A C 1
ATOM 651 O O . PRO A 1 83 ? 21.593 -0.259 -17.633 1.00 95.44 83 PRO A O 1
ATOM 654 N N . ALA A 1 84 ? 22.655 -2.230 -17.471 1.00 93.94 84 ALA A N 1
ATOM 655 C CA . ALA A 1 84 ? 22.681 -2.225 -16.010 1.00 93.94 84 ALA A CA 1
ATOM 656 C C . ALA A 1 84 ? 23.452 -1.015 -15.455 1.00 93.94 84 ALA A C 1
ATOM 658 O O . ALA A 1 84 ? 23.026 -0.397 -14.481 1.00 93.94 84 ALA A O 1
ATOM 659 N N . GLU A 1 85 ? 24.551 -0.630 -16.103 1.00 95.81 85 GLU A N 1
ATOM 660 C CA . GLU A 1 85 ? 25.370 0.527 -15.736 1.00 95.81 85 GLU A CA 1
ATOM 661 C C . GLU A 1 85 ? 24.547 1.820 -15.746 1.00 95.81 85 GLU A C 1
ATOM 663 O O . GLU A 1 85 ? 24.640 2.632 -14.823 1.00 95.81 85 GLU A O 1
ATOM 668 N N . GLU A 1 86 ? 23.681 1.974 -16.750 1.00 95.56 86 GLU A N 1
ATOM 669 C CA . GLU A 1 86 ? 22.780 3.119 -16.877 1.00 95.56 86 GLU A CA 1
ATOM 670 C C . GLU A 1 86 ? 21.733 3.141 -15.752 1.00 95.56 86 GLU A C 1
ATOM 672 O O . GLU A 1 86 ? 21.445 4.201 -15.192 1.00 95.56 86 GLU A O 1
ATOM 677 N N . VAL A 1 87 ? 21.198 1.976 -15.361 1.00 94.31 87 VAL A N 1
ATOM 678 C CA . VAL A 1 87 ? 20.286 1.852 -14.209 1.00 94.31 87 VAL A CA 1
ATOM 679 C C . VAL A 1 87 ? 20.971 2.316 -12.926 1.00 94.31 87 VAL A C 1
ATOM 681 O O . VAL A 1 87 ? 20.419 3.142 -12.193 1.00 94.31 87 VAL A O 1
ATOM 684 N N . PHE A 1 88 ? 22.175 1.809 -12.652 1.00 95.44 88 PHE A N 1
ATOM 685 C CA . PHE A 1 88 ? 22.901 2.125 -11.423 1.00 95.44 88 PHE A CA 1
ATOM 686 C C . PHE A 1 88 ? 23.323 3.593 -11.341 1.00 95.44 88 PHE A C 1
ATOM 688 O O . PHE A 1 88 ? 23.307 4.163 -10.248 1.00 95.44 88 PHE A O 1
ATOM 695 N N . GLU A 1 89 ? 23.693 4.221 -12.460 1.00 95.81 89 GLU A N 1
ATOM 696 C CA . GLU A 1 89 ? 23.981 5.660 -12.494 1.00 95.81 89 GLU A CA 1
ATOM 697 C C . GLU A 1 89 ? 22.720 6.476 -12.175 1.00 95.81 89 GLU A C 1
ATOM 699 O O . GLU A 1 89 ? 22.715 7.268 -11.233 1.00 95.81 89 GLU A O 1
ATOM 704 N N . ARG A 1 90 ? 21.594 6.181 -12.841 1.00 93.94 90 ARG A N 1
ATOM 705 C CA . ARG A 1 90 ? 20.309 6.857 -12.581 1.00 93.94 90 ARG A CA 1
ATOM 706 C C . ARG A 1 90 ? 19.833 6.707 -11.136 1.00 93.94 90 ARG A C 1
ATOM 708 O O . ARG A 1 90 ? 19.252 7.639 -10.576 1.00 93.94 90 ARG A O 1
ATOM 715 N N . MET A 1 91 ? 20.046 5.542 -10.519 1.00 92.81 91 MET A N 1
ATOM 716 C CA . MET A 1 91 ? 19.712 5.329 -9.107 1.00 92.81 91 MET A CA 1
ATOM 717 C C . MET A 1 91 ? 20.576 6.195 -8.187 1.00 92.81 91 MET A C 1
ATOM 719 O O . MET A 1 91 ? 20.034 6.832 -7.284 1.00 92.81 91 MET A O 1
ATOM 723 N N . ARG A 1 92 ? 21.891 6.268 -8.431 1.00 93.12 92 ARG A N 1
ATOM 724 C CA . ARG A 1 92 ? 22.804 7.122 -7.656 1.00 93.12 92 ARG A CA 1
ATOM 725 C C . ARG A 1 92 ? 22.430 8.597 -7.768 1.00 93.12 92 ARG A C 1
ATOM 727 O O . ARG A 1 92 ? 22.317 9.266 -6.744 1.00 93.12 92 ARG A O 1
ATOM 734 N N . GLU A 1 93 ? 22.145 9.079 -8.975 1.00 92.44 93 GLU A N 1
ATOM 735 C CA . GLU A 1 93 ? 21.691 10.456 -9.200 1.00 92.44 93 GLU A CA 1
ATOM 736 C C . GLU A 1 93 ? 20.388 10.780 -8.461 1.00 92.44 93 GLU A C 1
ATOM 738 O O . GLU A 1 93 ? 20.239 11.872 -7.915 1.00 92.44 93 GLU A O 1
ATOM 743 N N . ARG A 1 94 ? 19.427 9.845 -8.430 1.00 86.69 94 ARG A N 1
ATOM 744 C CA . ARG A 1 94 ? 18.170 10.029 -7.689 1.00 86.69 94 ARG A CA 1
ATOM 745 C C . ARG A 1 94 ? 18.397 10.098 -6.185 1.00 86.69 94 ARG A C 1
ATOM 747 O O . ARG A 1 94 ? 17.823 10.969 -5.543 1.00 86.69 94 ARG A O 1
ATOM 754 N N . LEU A 1 95 ? 19.222 9.206 -5.641 1.00 87.62 95 LEU A N 1
ATOM 755 C CA . LEU A 1 95 ? 19.505 9.142 -4.204 1.00 87.62 95 LEU A CA 1
ATOM 756 C C . LEU A 1 95 ? 20.325 10.339 -3.700 1.00 87.62 95 LEU A C 1
ATOM 758 O O . LEU A 1 95 ? 20.263 10.655 -2.517 1.00 87.62 95 LEU A O 1
ATOM 762 N N . ALA A 1 96 ? 21.073 11.013 -4.579 1.00 90.44 96 ALA A N 1
ATOM 763 C CA . ALA A 1 96 ? 21.836 12.212 -4.237 1.00 90.44 96 ALA A CA 1
ATOM 764 C C . ALA A 1 96 ? 20.979 13.491 -4.136 1.00 90.44 96 ALA A C 1
ATOM 766 O O . ALA A 1 96 ? 21.441 14.494 -3.590 1.00 90.44 96 ALA A O 1
ATOM 767 N N . LYS A 1 97 ? 19.750 13.493 -4.674 1.00 87.56 97 LYS A N 1
ATOM 768 C CA . LYS A 1 97 ? 18.861 14.664 -4.634 1.00 87.56 97 LYS A CA 1
ATOM 769 C C . LYS A 1 97 ? 18.185 14.783 -3.261 1.00 87.56 97 LYS A C 1
ATOM 771 O O . LYS A 1 97 ? 17.773 13.764 -2.707 1.00 87.56 97 LYS A O 1
ATOM 776 N N . PRO A 1 98 ? 18.024 16.005 -2.720 1.00 83.19 98 PRO A N 1
ATOM 777 C CA . PRO A 1 98 ? 17.269 16.204 -1.489 1.00 83.19 98 PRO A CA 1
ATOM 778 C C . PRO A 1 98 ? 15.811 15.774 -1.682 1.00 83.19 98 PRO A C 1
ATOM 780 O O . PRO A 1 98 ? 15.230 15.975 -2.753 1.00 83.19 98 PRO A O 1
ATOM 783 N N . LEU A 1 99 ? 15.227 15.179 -0.641 1.00 80.56 99 LEU A N 1
ATOM 784 C CA . LEU A 1 99 ? 13.817 14.804 -0.653 1.00 80.56 99 LEU A CA 1
ATOM 785 C C . LEU A 1 99 ? 12.946 16.070 -0.609 1.00 80.56 99 LEU A C 1
ATOM 787 O O . LEU A 1 99 ? 13.263 16.988 0.148 1.00 80.56 99 LEU A O 1
ATOM 791 N N . PRO A 1 100 ? 11.864 16.138 -1.402 1.00 81.12 100 PRO A N 1
ATOM 792 C CA . PRO A 1 100 ? 10.883 17.206 -1.271 1.00 81.12 100 PRO A CA 1
ATOM 793 C C . PRO A 1 100 ? 10.142 17.098 0.068 1.00 81.12 100 PRO A C 1
ATOM 795 O O . PRO A 1 100 ? 10.013 16.006 0.629 1.00 81.12 100 PRO A O 1
ATOM 798 N N . GLU A 1 101 ? 9.627 18.229 0.551 1.00 84.38 101 GLU A N 1
ATOM 799 C CA . GLU A 1 101 ? 8.807 18.273 1.765 1.00 84.38 101 GLU A CA 1
ATOM 800 C C . GLU A 1 101 ? 7.577 17.351 1.633 1.00 84.38 101 GLU A C 1
ATOM 802 O O . GLU A 1 101 ? 6.885 17.399 0.607 1.00 84.38 101 GLU A O 1
ATOM 807 N N . PRO A 1 102 ? 7.281 16.500 2.635 1.00 83.44 102 PRO A N 1
ATOM 808 C CA . PRO A 1 102 ? 6.107 15.634 2.610 1.00 83.44 102 PRO A CA 1
ATOM 809 C C . PRO A 1 102 ? 4.794 16.425 2.601 1.00 83.44 102 PRO A C 1
ATOM 811 O O . PRO A 1 102 ? 4.613 17.356 3.384 1.00 83.44 102 PRO A O 1
ATOM 814 N N . ALA A 1 103 ? 3.832 16.002 1.781 1.00 79.19 103 ALA A N 1
ATOM 815 C CA . ALA A 1 103 ? 2.468 16.517 1.861 1.00 79.19 103 ALA A CA 1
ATOM 816 C C . ALA A 1 103 ? 1.766 16.005 3.134 1.00 79.19 103 ALA A C 1
ATOM 818 O O . ALA A 1 103 ? 1.888 14.830 3.491 1.00 79.19 103 ALA A O 1
ATOM 819 N N . VAL A 1 104 ? 1.002 16.877 3.797 1.00 82.81 104 VAL A N 1
ATOM 820 C CA . VAL A 1 104 ? 0.188 16.543 4.977 1.00 82.81 104 VAL A CA 1
ATOM 821 C C . VAL A 1 104 ? -1.287 16.667 4.606 1.00 82.81 104 VAL A C 1
ATOM 823 O O . VAL A 1 104 ? -1.706 17.677 4.049 1.00 82.81 104 VAL A O 1
ATOM 826 N N . TRP A 1 105 ? -2.077 15.636 4.910 1.00 77.31 105 TRP A N 1
ATOM 827 C CA . TRP A 1 105 ? -3.523 15.650 4.692 1.00 77.31 105 TRP A CA 1
ATOM 828 C C . TRP A 1 105 ? -4.243 16.293 5.883 1.00 77.31 105 TRP A C 1
ATOM 830 O O . TRP A 1 105 ? -4.226 15.742 6.987 1.00 77.31 105 TRP A O 1
ATOM 840 N N . GLU A 1 106 ? -4.901 17.433 5.664 1.00 77.31 106 GLU A N 1
ATOM 841 C CA . GLU A 1 106 ? -5.805 18.038 6.647 1.00 77.31 106 GLU A CA 1
ATOM 842 C C . GLU A 1 106 ? -7.226 17.468 6.478 1.00 77.31 106 GLU A C 1
ATOM 844 O O . GLU A 1 106 ? -7.730 17.391 5.355 1.00 77.31 106 GLU A O 1
ATOM 849 N N . PRO A 1 107 ? -7.905 17.039 7.558 1.00 66.31 107 PRO A N 1
ATOM 850 C CA . PRO A 1 107 ? -9.269 16.535 7.453 1.00 66.31 107 PRO A CA 1
ATOM 851 C C . PRO A 1 107 ? -10.221 17.637 6.969 1.00 66.31 107 PRO A C 1
ATOM 853 O O . PRO A 1 107 ? -10.117 18.787 7.398 1.00 66.31 107 PRO A O 1
ATOM 856 N N . ALA A 1 108 ? -11.187 17.272 6.116 1.00 58.69 108 ALA A N 1
ATOM 857 C CA . ALA A 1 108 ? -12.255 18.174 5.697 1.00 58.69 108 ALA A CA 1
ATOM 858 C C . ALA A 1 108 ? -12.977 18.704 6.945 1.00 58.69 108 ALA A C 1
ATOM 860 O O . ALA A 1 108 ? -13.623 17.954 7.679 1.00 58.69 108 ALA A O 1
ATOM 861 N N . SER A 1 109 ? -12.826 19.998 7.215 1.00 49.22 109 SER A N 1
ATOM 862 C CA . SER A 1 109 ? -13.428 20.686 8.352 1.00 49.22 109 SER A CA 1
ATOM 863 C C . SER A 1 109 ? -14.939 20.820 8.150 1.00 49.22 109 SER A C 1
ATOM 865 O O . SER A 1 109 ? -15.471 21.863 7.786 1.00 49.22 109 SER A O 1
ATOM 867 N N . GLY A 1 110 ? -15.657 19.730 8.398 1.00 49.69 110 GLY A N 1
ATOM 868 C CA . GLY A 1 110 ? -17.110 19.692 8.454 1.00 49.69 110 GLY A CA 1
ATOM 869 C C . GLY A 1 110 ? -17.642 20.003 9.850 1.00 49.69 110 GLY A C 1
ATOM 870 O O . GLY A 1 110 ? -18.301 19.148 10.425 1.00 49.69 110 GLY A O 1
ATOM 871 N N . GLN A 1 111 ? -17.386 21.201 10.389 1.00 40.06 111 GLN A N 1
ATOM 872 C CA . GLN A 1 111 ? -18.268 21.833 11.382 1.00 40.06 111 GLN A CA 1
ATOM 873 C C . GLN A 1 111 ? -18.264 23.360 11.190 1.00 40.06 111 GLN A C 1
ATOM 875 O O . GLN A 1 111 ? -17.188 23.960 11.117 1.00 40.06 111 GLN A O 1
ATOM 880 N N . PRO A 1 112 ? -19.439 24.017 11.111 1.00 43.81 112 PRO A N 1
ATOM 881 C CA . PRO A 1 112 ? -19.503 25.469 11.139 1.00 43.81 112 PRO A CA 1
ATOM 882 C C . PRO A 1 112 ? -18.979 25.963 12.488 1.00 43.81 112 PRO A C 1
ATOM 884 O O . PRO A 1 112 ? -19.277 25.382 13.531 1.00 43.81 112 PRO A O 1
ATOM 887 N N . LYS A 1 113 ? -18.236 27.072 12.474 1.00 44.50 113 LYS A N 1
ATOM 888 C CA . LYS A 1 113 ? -18.010 27.873 13.678 1.00 44.50 113 LYS A CA 1
ATOM 889 C C . LYS A 1 113 ? -19.375 28.352 14.181 1.00 44.50 113 LYS A C 1
ATOM 891 O O . LYS A 1 113 ? -19.883 29.370 13.719 1.00 44.50 113 LYS A O 1
ATOM 896 N N . THR A 1 114 ? -20.001 27.602 15.080 1.00 45.66 114 THR A N 1
ATOM 897 C CA . THR A 1 114 ? -21.068 28.130 15.926 1.00 45.66 114 THR A CA 1
ATOM 898 C C . THR A 1 114 ? -20.425 29.017 16.980 1.00 45.66 114 THR A C 1
ATOM 900 O O . THR A 1 114 ? -19.770 28.502 17.880 1.00 45.66 114 THR A O 1
ATOM 903 N N . LEU A 1 115 ? -20.606 30.322 16.743 1.00 45.00 115 LEU A N 1
ATOM 904 C CA . LEU A 1 115 ? -20.652 31.477 17.652 1.00 45.00 115 LEU A CA 1
ATOM 905 C C . LEU A 1 115 ? -19.675 31.501 18.835 1.00 45.00 115 LEU A C 1
ATOM 907 O O . LEU A 1 115 ? -19.907 30.776 19.824 1.00 45.00 115 LEU A O 1
#

Secondary structure (DSSP, 8-state):
-HHHHHTHHHHHHH------PPPHHHHHHHHHHHHTTS-SSHHHHHHHHHHHHHHHTT-HHHHHHHHHHHHHHHHS--SPPPPHHHHHHHHHHHHTSPPPPPP-------S----

Organism: NCBI:txid2320859

pLDDT: mean 87.92, std 12.84, range [40.06, 97.56]

Radius of gyration: 20.27 Å; chains: 1; bounding box: 46×51×51 Å

Foldseek 3Di:
DVVCVVCVVVCVVPNDDDDDFDDPVRVVVLVVCCVVVVDVDSVRVVVVVVVVVVVCVVVVVVVVVVVVVVVVCVVPPPDDDDDPVVVVVVVVVVVPDDDDDTDDDDPDPPDDPDD